Protein AF-A0A6I3HTD6-F1 (afdb_monomer_lite)

Secondary structure (DSSP, 8-state):
-PBPTTS-BHHHHHHHHHHS--S---HHHHHHHHHHHHHHHHHTT---EEEEEETTEEEEEEE-TT--HHHHHHHHHHTT-

pLDDT: mean 92.29, std 6.71, range [60.94, 98.0]

Foldseek 3Di:
DDADDPRHDPVRVVVVVVVPDDPDDDLVNQQVVQVVVLVVCVVVVPQAKGWGDDVVDTSDIDGGPNHDVVRVVVVVVVVVD

Sequence (81 aa):
MVETTGGFTSEGLALEARTLVLPSLTQAEAIEIGGIAQQIGTERALPIAVEVRLKEWIVFHASLPGATPDNDAWIVRKARV

Radius of gyration: 14.71 Å; chains: 1; bounding box: 31×30×33 Å

Structure (mmCIF, N/CA/C/O backbone):
data_AF-A0A6I3HTD6-F1
#
_entry.id   AF-A0A6I3HTD6-F1
#
loop_
_atom_site.group_PDB
_atom_site.id
_atom_site.type_symbol
_atom_site.label_atom_id
_atom_site.label_alt_id
_atom_site.label_comp_id
_atom_site.label_asym_id
_atom_site.label_entity_id
_atom_site.label_seq_id
_atom_site.pdbx_PDB_ins_code
_atom_site.Cartn_x
_atom_site.Cartn_y
_atom_site.Cartn_z
_atom_site.occupancy
_atom_site.B_iso_or_equiv
_atom_site.auth_seq_id
_atom_site.auth_comp_id
_atom_site.auth_asym_id
_atom_site.auth_atom_id
_atom_site.pdbx_PDB_model_num
ATOM 1 N N . MET A 1 1 ? -19.551 17.134 -21.684 1.00 60.94 1 MET A N 1
ATOM 2 C CA . MET A 1 1 ? -18.914 16.835 -20.385 1.00 60.94 1 MET A CA 1
ATOM 3 C C . MET A 1 1 ? -17.491 16.409 -20.706 1.00 60.94 1 MET A C 1
ATOM 5 O O . MET A 1 1 ? -17.342 15.621 -21.627 1.00 60.94 1 MET A O 1
ATOM 9 N N . VAL A 1 2 ? -16.463 17.007 -20.099 1.00 70.81 2 VAL A N 1
ATOM 10 C CA . VAL A 1 2 ? -15.069 16.620 -20.391 1.00 70.81 2 VAL A CA 1
ATOM 11 C C . VAL A 1 2 ? -14.772 15.344 -19.610 1.00 70.81 2 VAL A C 1
ATOM 13 O O . VAL A 1 2 ? -14.876 1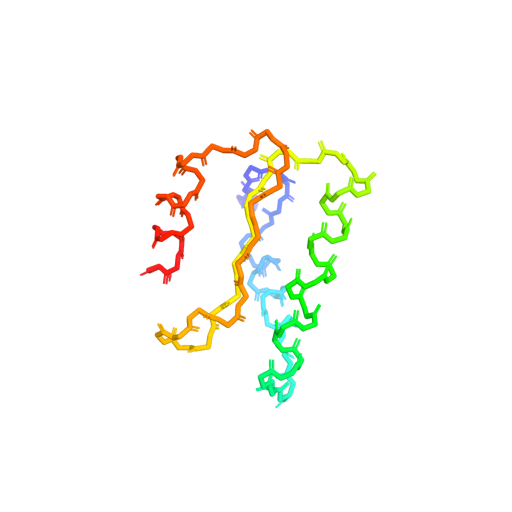5.339 -18.385 1.00 70.81 2 VAL A O 1
ATOM 16 N N . GLU A 1 3 ? -14.474 14.268 -20.326 1.00 74.31 3 GLU A N 1
ATOM 17 C CA . GLU A 1 3 ? -14.104 12.975 -19.752 1.00 74.31 3 GLU A CA 1
ATOM 18 C C . GLU A 1 3 ? -12.589 12.925 -19.511 1.00 74.31 3 GLU A C 1
ATOM 20 O O . GLU A 1 3 ? -11.803 13.510 -20.260 1.00 74.31 3 GLU A O 1
ATOM 25 N N . THR A 1 4 ? -12.169 12.247 -18.445 1.00 79.19 4 THR A N 1
ATOM 26 C CA . THR A 1 4 ? -10.764 11.943 -18.172 1.00 79.19 4 THR A CA 1
ATOM 27 C C . THR A 1 4 ? -10.302 10.770 -19.038 1.00 79.19 4 THR A C 1
ATOM 29 O O . THR A 1 4 ? -11.109 10.040 -19.623 1.00 79.19 4 THR A O 1
ATOM 32 N N . THR A 1 5 ? -8.985 10.558 -19.120 1.00 70.88 5 THR A N 1
ATOM 33 C CA . THR A 1 5 ? -8.406 9.375 -19.768 1.00 70.88 5 THR A CA 1
ATOM 34 C C . THR A 1 5 ? -8.976 8.105 -19.122 1.00 70.88 5 THR A C 1
ATOM 36 O O . THR A 1 5 ? -8.607 7.766 -18.001 1.00 70.88 5 THR A O 1
ATOM 39 N N . GLY A 1 6 ? -9.895 7.427 -19.819 1.00 78.19 6 GLY A N 1
ATOM 40 C CA . GLY A 1 6 ? -10.643 6.271 -19.304 1.00 78.19 6 GLY A CA 1
ATOM 41 C C . GLY A 1 6 ? -12.171 6.390 -19.377 1.00 78.19 6 GLY A C 1
ATOM 42 O O . GLY A 1 6 ? -12.848 5.428 -19.037 1.00 78.19 6 GLY A O 1
ATOM 43 N N . GLY A 1 7 ? -12.718 7.524 -19.836 1.00 87.06 7 GLY A N 1
ATOM 44 C CA . GLY A 1 7 ? -14.169 7.707 -19.997 1.00 87.06 7 GLY A CA 1
ATOM 45 C C . GLY A 1 7 ? -14.902 8.058 -18.697 1.00 87.06 7 GLY A C 1
ATOM 46 O O . GLY A 1 7 ? -16.122 7.937 -18.621 1.00 87.06 7 GLY A O 1
ATOM 47 N N . PHE A 1 8 ? -14.177 8.484 -17.658 1.00 87.62 8 PHE A N 1
ATOM 48 C CA . PHE A 1 8 ? -14.773 8.917 -16.393 1.00 87.62 8 PHE A CA 1
ATOM 49 C C . PHE A 1 8 ? -15.028 10.425 -16.399 1.00 87.62 8 PHE A C 1
ATOM 51 O O . PHE A 1 8 ? -14.235 11.197 -16.932 1.00 87.62 8 PHE A O 1
ATOM 58 N N . THR A 1 9 ? -16.099 10.883 -15.754 1.00 92.44 9 THR A N 1
ATOM 59 C CA . THR A 1 9 ? -16.320 12.317 -15.519 1.00 92.44 9 THR A CA 1
ATOM 60 C C . THR A 1 9 ? -15.726 12.727 -14.173 1.00 92.44 9 THR A C 1
ATOM 62 O O . THR A 1 9 ? -15.732 11.946 -13.221 1.00 92.44 9 THR A O 1
ATOM 65 N N . SER A 1 10 ? -15.243 13.967 -14.053 1.00 90.00 10 SER A N 1
ATOM 66 C CA . SER A 1 10 ? -14.732 14.481 -12.771 1.00 90.00 10 SER A CA 1
ATOM 67 C C . SER A 1 10 ? -15.783 14.418 -11.658 1.00 90.00 10 SER A C 1
ATOM 69 O O . SER A 1 10 ? -15.458 14.105 -10.516 1.00 90.00 10 SER A O 1
ATOM 71 N N . GLU A 1 11 ? -17.053 14.672 -11.990 1.00 90.88 11 GLU A N 1
ATOM 72 C CA . GLU A 1 11 ? -18.169 14.541 -11.047 1.00 90.88 11 GLU A CA 1
ATOM 73 C C . GLU A 1 11 ? -18.383 13.088 -10.601 1.00 90.88 11 GLU A C 1
ATOM 75 O O . GLU A 1 11 ? -18.612 12.846 -9.415 1.00 90.88 11 GLU A O 1
ATOM 80 N N . GLY A 1 12 ? -18.258 12.127 -11.525 1.00 90.75 12 GLY A N 1
ATOM 81 C CA . GLY A 1 12 ? -18.345 10.696 -11.233 1.00 90.75 12 GLY A CA 1
ATOM 82 C C . GLY A 1 12 ? -17.220 10.224 -10.315 1.00 90.75 12 GLY A C 1
ATOM 83 O O . GLY A 1 12 ? -17.494 9.613 -9.285 1.00 90.75 12 GLY A O 1
ATOM 84 N N . LEU A 1 13 ? -15.973 10.600 -10.615 1.00 91.75 13 LEU A N 1
ATOM 85 C CA . LEU A 1 13 ? -14.818 10.291 -9.764 1.00 91.75 13 LEU A CA 1
ATOM 86 C C . LEU A 1 13 ? -14.963 10.902 -8.365 1.00 91.75 13 LEU A C 1
ATOM 88 O O . LEU A 1 13 ? -14.665 10.254 -7.364 1.00 91.75 13 LEU A O 1
ATOM 92 N N . ALA A 1 14 ? -15.466 12.136 -8.275 1.00 91.19 14 ALA A N 1
ATOM 93 C CA . ALA A 1 14 ? -15.724 12.777 -6.990 1.00 91.19 14 ALA A CA 1
ATOM 94 C C . ALA A 1 14 ? -16.827 12.061 -6.195 1.00 91.19 14 ALA A C 1
ATOM 96 O O . ALA A 1 14 ? -16.782 12.050 -4.966 1.00 91.19 14 ALA A O 1
ATOM 97 N N . LEU A 1 15 ? -17.831 11.485 -6.865 1.00 92.81 15 LEU A N 1
ATOM 98 C CA . LEU A 1 15 ? -18.868 10.693 -6.206 1.00 92.81 15 LEU A CA 1
ATOM 99 C C . LEU A 1 15 ? -18.314 9.370 -5.681 1.00 92.81 15 LEU A C 1
ATOM 101 O O . LEU A 1 15 ? -18.556 9.051 -4.522 1.00 92.81 15 LEU A O 1
ATOM 105 N N . GLU A 1 16 ? -17.544 8.650 -6.489 1.00 91.06 16 GLU A N 1
ATOM 106 C CA . GLU A 1 16 ? -16.915 7.387 -6.094 1.00 91.06 16 GLU A CA 1
ATOM 107 C C . GLU A 1 16 ? -15.934 7.576 -4.926 1.00 91.06 16 GLU A C 1
ATOM 109 O O . GLU A 1 16 ? -15.964 6.838 -3.945 1.00 91.06 16 GLU A O 1
ATOM 114 N N . ALA A 1 17 ? -15.133 8.643 -4.947 1.00 90.44 17 ALA A N 1
ATOM 115 C CA . ALA A 1 17 ? -14.252 8.969 -3.827 1.00 90.44 17 ALA A CA 1
ATOM 116 C C . ALA A 1 17 ? -15.021 9.187 -2.508 1.00 90.44 17 ALA A C 1
ATOM 118 O O . ALA A 1 17 ? -14.524 8.837 -1.439 1.00 90.44 17 ALA A O 1
ATOM 119 N N . ARG A 1 18 ? -16.247 9.731 -2.565 1.00 91.25 18 ARG A N 1
ATOM 120 C CA . ARG A 1 18 ? -17.106 9.916 -1.380 1.00 91.25 18 ARG A CA 1
ATOM 121 C C . ARG A 1 18 ? -17.712 8.611 -0.864 1.00 91.25 18 ARG A C 1
ATOM 123 O O . ARG A 1 18 ? -18.069 8.557 0.309 1.00 91.25 18 ARG A O 1
ATOM 130 N N . THR A 1 19 ? -17.862 7.588 -1.706 1.00 89.81 19 THR A N 1
ATOM 131 C CA . THR A 1 19 ? -18.402 6.282 -1.292 1.00 89.81 19 THR A CA 1
ATOM 132 C C . THR A 1 19 ? -17.320 5.344 -0.764 1.00 89.81 19 THR A C 1
ATOM 134 O O . THR A 1 19 ? -17.619 4.472 0.046 1.00 89.81 19 THR A O 1
ATOM 137 N N . LEU A 1 20 ? -16.060 5.548 -1.155 1.00 90.81 20 LEU A N 1
ATOM 138 C CA . LEU A 1 20 ? -14.893 4.796 -0.682 1.00 90.81 20 LEU A CA 1
ATOM 139 C C . LEU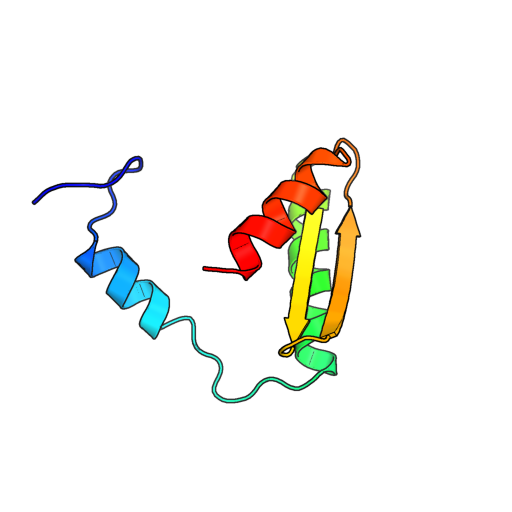 A 1 20 ? -14.373 5.295 0.682 1.00 90.81 20 LEU A C 1
ATOM 141 O O . LEU A 1 20 ? -13.171 5.449 0.889 1.00 90.81 20 LEU A O 1
ATOM 145 N N . VAL A 1 21 ? -15.283 5.548 1.625 1.00 89.56 21 VAL A N 1
ATOM 146 C CA . VAL A 1 21 ? -14.960 5.978 2.992 1.00 89.56 21 VAL A CA 1
ATOM 147 C C . VAL A 1 21 ? -15.433 4.914 3.974 1.00 89.56 21 VAL A C 1
ATOM 149 O O . VAL A 1 21 ? -16.625 4.625 4.073 1.00 89.56 21 VAL A O 1
ATOM 152 N N . LEU A 1 22 ? -14.493 4.337 4.721 1.00 88.75 22 LEU A N 1
ATOM 153 C CA . LEU A 1 22 ? -14.805 3.405 5.802 1.00 88.75 22 LEU A CA 1
ATOM 154 C C . LEU A 1 22 ? -15.256 4.185 7.052 1.00 88.75 22 LEU A C 1
ATOM 156 O O . LEU A 1 22 ? -14.662 5.219 7.363 1.00 88.75 22 LEU A O 1
ATOM 160 N N . PRO A 1 23 ? -16.271 3.708 7.800 1.00 90.31 23 PRO A N 1
ATOM 161 C CA . PRO A 1 23 ? -16.748 4.382 9.014 1.00 90.31 23 PRO A CA 1
ATOM 162 C C . PRO A 1 23 ? -15.699 4.397 10.137 1.00 90.31 23 PRO A C 1
ATOM 164 O O . PRO A 1 23 ? -15.680 5.305 10.965 1.00 90.31 23 PRO A O 1
ATOM 167 N N . SER A 1 24 ? -14.814 3.401 10.153 1.00 91.31 24 SER A N 1
ATOM 168 C CA . SER A 1 24 ? -13.638 3.313 11.012 1.00 91.31 24 SER A CA 1
ATOM 169 C C . SER A 1 24 ? -12.527 2.568 10.283 1.00 91.31 24 SER A C 1
ATOM 171 O O . SER A 1 24 ? -12.799 1.780 9.380 1.00 91.31 24 SER A O 1
ATOM 173 N N . LEU A 1 25 ? -11.283 2.813 10.688 1.00 92.69 25 LEU A N 1
ATOM 174 C CA . LEU A 1 25 ? -10.125 2.073 10.202 1.00 92.69 25 LEU A CA 1
ATOM 175 C C . LEU A 1 25 ? -9.145 1.855 11.354 1.00 92.69 25 LEU A C 1
ATOM 177 O O . LEU A 1 25 ? -8.460 2.775 11.805 1.00 92.69 25 LEU A O 1
ATOM 181 N N . THR A 1 26 ? -9.104 0.627 11.846 1.00 94.94 26 THR A N 1
ATOM 182 C CA . THR A 1 26 ? -8.101 0.150 12.790 1.00 94.94 26 THR A CA 1
ATOM 183 C C . THR A 1 26 ? -6.808 -0.191 12.056 1.00 94.94 26 THR A C 1
ATOM 185 O O . THR A 1 26 ? -6.766 -0.374 10.840 1.00 94.94 26 THR A O 1
ATOM 188 N N . GLN A 1 27 ? -5.718 -0.318 12.809 1.00 95.31 27 GLN A N 1
ATOM 189 C CA . GLN A 1 27 ? -4.453 -0.771 12.242 1.00 95.31 27 GLN A CA 1
ATOM 190 C C . GLN A 1 27 ? -4.534 -2.187 11.653 1.00 95.31 27 GLN A C 1
ATOM 192 O O . GLN A 1 27 ? -3.943 -2.432 10.604 1.00 95.31 27 GLN A O 1
ATOM 197 N N . ALA A 1 28 ? -5.248 -3.104 12.311 1.00 96.31 28 ALA A N 1
ATOM 198 C CA . ALA A 1 28 ? -5.402 -4.471 11.820 1.00 96.31 28 ALA A CA 1
ATOM 199 C C . ALA A 1 28 ? -6.124 -4.490 10.463 1.00 96.31 28 ALA A C 1
ATOM 201 O O . ALA A 1 28 ? -5.626 -5.105 9.524 1.00 96.31 28 ALA A O 1
ATOM 202 N N . GLU A 1 29 ? -7.216 -3.730 10.335 1.00 96.25 29 GLU A N 1
ATOM 203 C CA . GLU A 1 29 ? -7.944 -3.563 9.069 1.00 96.25 29 GLU A CA 1
ATOM 204 C C . GLU A 1 29 ? -7.063 -2.915 7.987 1.00 96.25 29 GLU A C 1
ATOM 206 O O . GLU A 1 29 ? -7.090 -3.326 6.832 1.00 96.25 29 GLU A O 1
ATOM 211 N N . ALA A 1 30 ? -6.222 -1.937 8.340 1.00 96.50 30 ALA A N 1
ATOM 212 C CA . ALA A 1 30 ? -5.303 -1.313 7.385 1.00 96.50 30 ALA A CA 1
ATOM 213 C C . ALA A 1 30 ? -4.255 -2.302 6.832 1.00 96.50 30 ALA A C 1
ATOM 215 O O . ALA A 1 30 ? -3.938 -2.269 5.642 1.00 96.50 30 ALA A O 1
ATOM 216 N N . ILE A 1 31 ? -3.735 -3.198 7.676 1.00 97.38 31 ILE A N 1
ATOM 217 C CA . ILE A 1 31 ? -2.831 -4.277 7.249 1.00 97.38 31 ILE A CA 1
ATOM 218 C C . ILE A 1 31 ? -3.578 -5.280 6.362 1.00 97.38 31 ILE A C 1
ATOM 220 O O . ILE A 1 31 ? -3.053 -5.682 5.324 1.00 97.38 31 ILE A O 1
ATOM 224 N N . GLU A 1 32 ? -4.806 -5.649 6.734 1.00 97.31 32 GLU A N 1
ATOM 225 C CA . GLU A 1 32 ? -5.654 -6.559 5.958 1.00 97.31 32 GLU A CA 1
ATOM 226 C C . GLU A 1 32 ? -5.947 -6.013 4.554 1.00 97.31 32 GLU A C 1
ATOM 228 O O . GLU A 1 32 ? -5.765 -6.728 3.570 1.00 97.31 32 GLU A O 1
ATOM 233 N N . ILE A 1 33 ? -6.298 -4.728 4.434 1.00 96.88 33 ILE A N 1
ATOM 234 C CA . ILE A 1 33 ? -6.495 -4.051 3.141 1.00 96.88 33 ILE A CA 1
ATOM 235 C C . ILE A 1 33 ? -5.242 -4.169 2.264 1.00 96.88 33 ILE A C 1
ATOM 237 O O . ILE A 1 33 ? -5.340 -4.473 1.072 1.00 96.88 33 ILE A O 1
ATOM 241 N N . GLY A 1 34 ? -4.059 -3.962 2.850 1.00 97.31 34 GLY A N 1
ATOM 242 C CA . GLY A 1 34 ? -2.784 -4.143 2.157 1.00 97.31 34 GLY A CA 1
ATOM 243 C C . GLY A 1 34 ? -2.585 -5.576 1.659 1.00 97.31 34 GLY A C 1
ATOM 244 O O . GLY A 1 34 ? -2.222 -5.782 0.498 1.00 97.31 34 GLY A O 1
ATOM 245 N N . GLY A 1 35 ? -2.900 -6.563 2.501 1.00 98.00 35 GLY A N 1
ATOM 246 C CA . GLY A 1 35 ? -2.849 -7.985 2.156 1.00 98.00 35 GLY A CA 1
ATOM 247 C C . GLY A 1 35 ? -3.795 -8.362 1.013 1.00 98.00 35 GLY A C 1
ATOM 248 O O . GLY A 1 35 ? -3.381 -9.048 0.080 1.00 98.00 35 GLY A O 1
ATOM 249 N N . ILE A 1 36 ? -5.032 -7.856 1.019 1.00 97.81 36 ILE A N 1
ATOM 250 C CA . ILE A 1 36 ? -6.003 -8.073 -0.067 1.00 97.81 36 ILE A CA 1
ATOM 251 C C . ILE A 1 36 ? -5.461 -7.511 -1.389 1.00 97.81 36 ILE A C 1
ATOM 253 O O . ILE A 1 36 ? -5.490 -8.187 -2.419 1.00 97.81 36 ILE A O 1
ATOM 257 N N . ALA A 1 37 ? -4.920 -6.290 -1.376 1.00 97.19 37 ALA A N 1
ATOM 258 C CA . ALA A 1 37 ? -4.344 -5.672 -2.570 1.00 97.19 37 ALA A CA 1
ATOM 259 C C . ALA A 1 37 ? -3.112 -6.437 -3.090 1.00 97.19 37 ALA A C 1
ATOM 261 O O . ALA A 1 37 ? -2.978 -6.646 -4.299 1.00 97.19 37 ALA A O 1
ATOM 262 N N . GLN A 1 38 ? -2.242 -6.908 -2.190 1.00 97.88 38 GLN A N 1
ATOM 263 C CA . GLN A 1 38 ? -1.122 -7.784 -2.537 1.00 97.88 38 GLN A CA 1
ATOM 264 C C . GLN A 1 38 ? -1.607 -9.092 -3.174 1.00 97.88 38 GLN A C 1
ATOM 266 O O . GLN A 1 38 ? -1.053 -9.515 -4.192 1.00 97.88 38 GLN A O 1
ATOM 271 N N . GLN A 1 39 ? -2.629 -9.731 -2.600 1.00 98.00 39 GLN A N 1
ATOM 272 C CA . GLN A 1 39 ? -3.191 -10.974 -3.119 1.00 98.00 39 GLN A CA 1
ATOM 273 C C . GLN A 1 39 ? -3.723 -10.774 -4.541 1.00 98.00 39 GLN A C 1
ATOM 275 O O . GLN A 1 39 ? -3.300 -11.488 -5.447 1.00 98.00 39 GLN A O 1
ATOM 280 N N . ILE A 1 40 ? -4.550 -9.749 -4.768 1.00 97.88 40 ILE A N 1
ATOM 281 C CA . ILE A 1 40 ? -5.089 -9.428 -6.100 1.00 97.88 40 ILE A CA 1
ATOM 282 C C . ILE A 1 40 ? -3.959 -9.163 -7.104 1.00 97.88 40 ILE A C 1
ATOM 284 O O . ILE A 1 40 ? -4.006 -9.649 -8.236 1.00 97.88 40 ILE A O 1
ATOM 288 N N . GLY A 1 41 ? -2.938 -8.395 -6.709 1.00 97.12 41 GLY A N 1
ATOM 289 C CA . GLY A 1 41 ? -1.781 -8.117 -7.559 1.00 97.12 41 GLY A CA 1
ATOM 290 C C . GLY A 1 41 ? -1.005 -9.383 -7.920 1.00 97.12 41 GLY A C 1
ATOM 291 O O . GLY A 1 41 ? -0.608 -9.553 -9.072 1.00 97.12 41 GLY A O 1
ATOM 292 N N . THR A 1 42 ? -0.853 -10.298 -6.963 1.00 96.75 42 THR A N 1
ATOM 293 C CA . THR A 1 42 ? -0.139 -11.567 -7.151 1.00 96.75 42 THR A CA 1
ATOM 294 C C . THR A 1 42 ? -0.927 -12.521 -8.044 1.00 96.75 42 THR A C 1
ATOM 296 O O . THR A 1 42 ? -0.373 -13.044 -9.008 1.00 96.75 42 THR A O 1
ATOM 299 N N . GLU A 1 43 ? -2.225 -12.700 -7.787 1.00 97.75 43 GLU A N 1
ATOM 300 C CA . GLU A 1 43 ? -3.125 -13.543 -8.590 1.00 97.75 43 GLU A CA 1
ATOM 301 C C . GLU A 1 43 ? -3.179 -13.102 -10.057 1.00 97.75 43 GLU A C 1
ATOM 303 O O . GLU A 1 43 ? -3.316 -13.926 -10.960 1.00 97.75 43 GLU A O 1
ATOM 308 N N . ARG A 1 44 ? -3.039 -11.796 -10.303 1.00 97.38 44 ARG A N 1
ATOM 309 C CA . ARG A 1 44 ? -3.036 -11.199 -11.6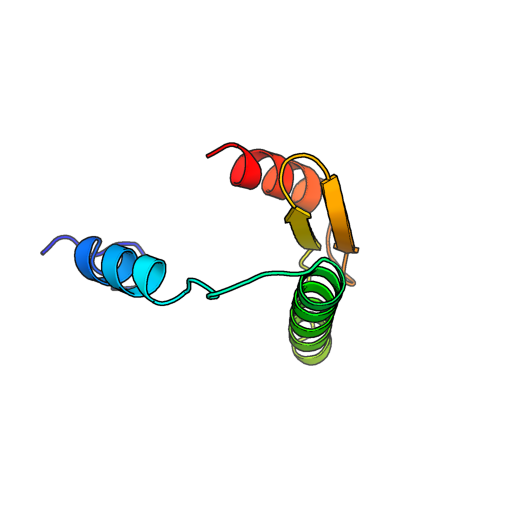44 1.00 97.38 44 ARG A CA 1
ATOM 310 C C . ARG A 1 44 ? -1.635 -10.997 -12.230 1.00 97.38 44 ARG A C 1
ATOM 312 O O . ARG A 1 44 ? -1.530 -10.427 -13.313 1.00 97.38 44 ARG A O 1
ATOM 319 N N . ALA A 1 45 ? -0.581 -11.433 -11.535 1.00 96.56 45 ALA A N 1
ATOM 320 C CA . ALA A 1 45 ? 0.820 -11.260 -11.927 1.00 96.56 45 ALA A CA 1
ATOM 321 C C . ALA A 1 45 ? 1.188 -9.805 -12.299 1.00 96.56 45 ALA A C 1
ATOM 323 O O . ALA A 1 45 ? 1.880 -9.551 -13.286 1.00 96.56 45 ALA A O 1
ATOM 324 N N . LEU A 1 46 ? 0.700 -8.835 -11.519 1.00 96.25 46 LEU A N 1
ATOM 325 C CA . LEU A 1 46 ? 0.943 -7.413 -11.755 1.00 96.25 46 LEU A CA 1
ATOM 326 C C . LEU A 1 46 ? 2.288 -6.971 -11.145 1.00 96.25 46 LEU A C 1
ATOM 328 O O . LEU A 1 46 ? 2.486 -7.144 -9.940 1.00 96.25 46 LEU A O 1
ATOM 332 N N . PRO A 1 47 ? 3.181 -6.325 -11.919 1.00 95.44 47 PRO A N 1
ATOM 333 C CA . PRO A 1 47 ? 4.462 -5.816 -11.426 1.00 95.44 47 PRO A CA 1
ATOM 334 C C . PRO A 1 47 ? 4.287 -4.462 -10.714 1.00 95.44 47 PRO A C 1
ATOM 336 O O . PRO A 1 47 ? 4.687 -3.411 -11.216 1.00 95.44 47 PRO A O 1
ATOM 339 N N . ILE A 1 48 ? 3.619 -4.468 -9.559 1.00 94.88 48 ILE A N 1
ATOM 340 C CA . ILE A 1 48 ? 3.265 -3.259 -8.795 1.00 94.88 48 ILE A CA 1
ATOM 341 C C . ILE A 1 48 ? 3.838 -3.288 -7.374 1.00 94.88 48 ILE A C 1
ATOM 343 O O . ILE A 1 48 ? 4.155 -4.346 -6.839 1.00 94.88 48 ILE A O 1
ATOM 347 N N . ALA A 1 49 ? 3.928 -2.119 -6.743 1.00 96.88 49 ALA A N 1
ATOM 348 C CA . ALA A 1 49 ? 4.129 -2.002 -5.302 1.00 96.88 49 ALA A CA 1
ATOM 349 C C . ALA A 1 49 ? 2.857 -1.441 -4.654 1.00 96.88 49 ALA A C 1
ATOM 351 O O . ALA A 1 49 ? 2.165 -0.604 -5.245 1.00 96.88 49 ALA A O 1
ATOM 352 N N . VAL A 1 50 ? 2.544 -1.926 -3.457 1.00 96.81 50 VAL A N 1
ATOM 353 C CA . VAL A 1 50 ? 1.361 -1.564 -2.673 1.00 96.81 50 VAL A CA 1
ATOM 354 C C . VAL A 1 50 ? 1.817 -1.035 -1.323 1.00 96.81 50 VAL A C 1
ATOM 356 O O . VAL A 1 50 ? 2.674 -1.633 -0.675 1.00 96.81 50 VAL A O 1
ATOM 359 N N . GLU A 1 51 ? 1.217 0.064 -0.877 1.00 97.06 51 GLU A N 1
ATOM 360 C CA . GLU A 1 51 ? 1.516 0.672 0.414 1.00 97.06 51 GLU A CA 1
ATOM 361 C C . GLU A 1 51 ? 0.237 1.175 1.084 1.00 97.06 51 GLU A C 1
ATOM 363 O O . GLU A 1 51 ? -0.606 1.795 0.434 1.00 97.06 51 GLU A O 1
ATOM 368 N N . VAL A 1 52 ? 0.108 0.927 2.390 1.00 96.56 52 VAL A N 1
ATOM 369 C CA . VAL A 1 52 ? -0.971 1.470 3.222 1.00 96.56 52 VAL A CA 1
ATOM 370 C C . VAL A 1 52 ? -0.361 2.322 4.327 1.00 96.56 52 VAL A C 1
ATOM 372 O O . VAL A 1 52 ? 0.499 1.866 5.088 1.00 96.56 52 VAL A O 1
ATOM 375 N N . ARG A 1 53 ? -0.822 3.573 4.418 1.00 94.81 53 ARG A N 1
ATOM 376 C CA . ARG A 1 53 ? -0.387 4.545 5.425 1.00 94.81 53 ARG A CA 1
ATOM 377 C C . ARG A 1 53 ? -1.525 4.915 6.360 1.00 94.81 53 ARG A C 1
ATOM 379 O O . ARG A 1 53 ? -2.628 5.218 5.916 1.00 94.81 53 ARG A O 1
ATOM 386 N N . LEU A 1 54 ? -1.216 4.976 7.649 1.00 92.81 54 LEU A N 1
ATOM 387 C CA . LEU A 1 54 ? -2.018 5.665 8.649 1.00 92.81 54 LEU A CA 1
ATOM 388 C C . LEU A 1 54 ? -1.270 6.929 9.061 1.00 92.81 54 LEU A C 1
ATOM 390 O O . LEU A 1 54 ? -0.298 6.869 9.814 1.00 92.81 54 LEU A O 1
ATOM 394 N N . LYS A 1 55 ? -1.731 8.076 8.550 1.00 87.69 55 LYS A N 1
ATOM 395 C CA . LYS A 1 55 ? -1.040 9.366 8.686 1.00 87.69 55 LYS A CA 1
ATOM 396 C C . LYS A 1 55 ? 0.411 9.253 8.180 1.00 87.69 55 LYS A C 1
ATOM 398 O O . LYS A 1 55 ? 0.626 8.918 7.018 1.00 87.69 55 LYS A O 1
ATOM 403 N N . GLU A 1 56 ? 1.404 9.494 9.029 1.00 88.31 56 GLU A N 1
ATOM 404 C CA . GLU A 1 56 ? 2.830 9.407 8.711 1.00 88.31 56 GLU A CA 1
ATOM 405 C C . GLU A 1 56 ? 3.384 7.973 8.774 1.00 88.31 56 GLU A C 1
ATOM 407 O O . GLU A 1 56 ? 4.514 7.732 8.345 1.00 88.31 56 GLU A O 1
ATOM 412 N N . TRP A 1 57 ? 2.618 7.013 9.300 1.00 93.62 57 TRP A N 1
ATOM 413 C CA . TRP A 1 57 ? 3.088 5.651 9.530 1.00 93.62 57 TRP A CA 1
ATOM 414 C C . TRP A 1 57 ? 2.701 4.706 8.390 1.00 93.62 57 TRP A C 1
ATOM 416 O O . TRP A 1 57 ? 1.522 4.478 8.125 1.00 93.62 57 TRP A O 1
ATOM 426 N N . ILE A 1 58 ? 3.701 4.108 7.739 1.00 96.19 58 ILE A N 1
ATOM 427 C CA . ILE A 1 58 ? 3.504 2.992 6.808 1.00 96.19 58 ILE A CA 1
ATOM 428 C C . ILE A 1 58 ? 3.258 1.723 7.629 1.00 96.19 58 ILE A C 1
ATOM 430 O O . ILE A 1 58 ? 4.162 1.232 8.305 1.00 96.19 58 ILE A O 1
ATOM 434 N N . VAL A 1 59 ? 2.030 1.210 7.575 1.00 96.94 59 VAL A N 1
ATOM 435 C CA . VAL A 1 59 ? 1.620 0.001 8.311 1.00 96.94 59 VAL A CA 1
ATOM 436 C C . VAL A 1 59 ? 1.701 -1.259 7.454 1.00 96.94 59 VAL A C 1
ATOM 438 O O . VAL A 1 59 ? 1.787 -2.357 7.994 1.00 96.94 59 VAL A O 1
ATOM 441 N N . PHE A 1 60 ? 1.715 -1.107 6.129 1.00 97.75 60 PHE A N 1
ATOM 442 C CA . PHE A 1 60 ? 1.896 -2.197 5.177 1.00 97.75 60 PHE A CA 1
ATOM 443 C C . PHE A 1 60 ? 2.658 -1.700 3.949 1.00 97.75 60 PHE A C 1
ATOM 445 O O . PHE A 1 60 ? 2.350 -0.630 3.420 1.00 97.75 60 PHE A O 1
ATOM 452 N N . HIS A 1 61 ? 3.613 -2.496 3.475 1.00 97.12 61 HIS A N 1
ATOM 453 C CA . HIS A 1 61 ? 4.320 -2.273 2.220 1.00 97.12 61 HIS A CA 1
ATOM 454 C C . HIS A 1 61 ? 4.664 -3.623 1.585 1.00 97.12 61 HIS A C 1
ATOM 456 O O . HIS A 1 61 ? 5.234 -4.491 2.249 1.00 97.12 61 HIS A O 1
ATOM 462 N N . ALA A 1 62 ? 4.344 -3.789 0.304 1.00 97.00 62 ALA A N 1
ATOM 463 C CA . ALA A 1 62 ? 4.694 -4.973 -0.467 1.00 97.00 62 ALA A CA 1
ATOM 464 C C . ALA A 1 62 ? 5.096 -4.589 -1.893 1.00 97.00 62 ALA A C 1
ATOM 466 O O . ALA A 1 62 ? 4.305 -4.004 -2.633 1.00 97.00 62 ALA A O 1
ATOM 467 N N . SER A 1 63 ? 6.300 -4.993 -2.292 1.00 97.19 63 SER A N 1
ATOM 468 C CA . SER A 1 63 ? 6.790 -4.895 -3.668 1.00 97.19 63 SER A CA 1
ATOM 469 C C . SER A 1 63 ? 6.663 -6.258 -4.338 1.00 97.19 63 SER A C 1
ATOM 471 O O . SER A 1 63 ? 7.337 -7.212 -3.946 1.00 97.19 63 SER A O 1
ATOM 473 N N . LEU A 1 64 ? 5.751 -6.372 -5.306 1.00 96.12 64 LEU A N 1
ATOM 474 C CA . LEU A 1 64 ? 5.456 -7.635 -5.982 1.00 96.12 64 LEU A CA 1
ATOM 475 C C . LEU A 1 64 ? 6.516 -7.946 -7.057 1.00 96.12 64 LEU A C 1
ATOM 477 O O . LEU A 1 64 ? 7.218 -7.038 -7.512 1.00 96.12 64 LEU A O 1
ATOM 481 N N . PRO A 1 65 ? 6.653 -9.214 -7.494 1.00 95.88 65 PRO A N 1
ATOM 482 C CA . PRO A 1 65 ? 7.598 -9.583 -8.544 1.00 95.88 65 PRO A CA 1
ATOM 483 C C . PRO A 1 65 ? 7.471 -8.701 -9.794 1.00 95.88 65 PRO A C 1
ATOM 485 O O . PRO A 1 65 ? 6.389 -8.539 -10.351 1.00 95.88 65 PRO A O 1
ATOM 488 N N . GLY A 1 66 ? 8.596 -8.136 -10.238 1.00 95.06 66 GLY A N 1
ATOM 489 C CA . GLY A 1 66 ? 8.657 -7.225 -11.384 1.00 95.06 66 GLY A CA 1
ATOM 490 C C . GLY A 1 66 ? 8.457 -5.745 -11.044 1.00 95.06 66 GLY A C 1
ATOM 491 O O . GLY A 1 66 ? 8.728 -4.904 -11.900 1.00 95.06 66 GLY A O 1
ATOM 492 N N . ALA A 1 67 ? 8.054 -5.405 -9.815 1.00 94.19 67 ALA A N 1
ATOM 493 C CA . ALA A 1 67 ? 8.136 -4.032 -9.331 1.00 94.19 67 ALA A CA 1
ATOM 494 C C . ALA A 1 67 ? 9.601 -3.576 -9.249 1.00 94.19 67 ALA A C 1
ATOM 496 O O . ALA A 1 67 ? 10.519 -4.364 -9.011 1.00 94.19 67 ALA A O 1
ATOM 497 N N . THR A 1 68 ? 9.814 -2.282 -9.444 1.00 95.56 68 THR A N 1
ATOM 498 C CA . THR A 1 68 ? 11.133 -1.643 -9.437 1.00 95.56 68 THR A CA 1
ATOM 499 C C . THR A 1 68 ? 11.194 -0.572 -8.346 1.00 95.56 68 THR A C 1
ATOM 501 O O . THR A 1 68 ? 10.146 -0.089 -7.921 1.00 95.56 68 THR A O 1
ATOM 504 N N . PRO A 1 69 ? 12.390 -0.120 -7.924 1.00 93.44 69 PRO A N 1
ATOM 505 C CA . PRO A 1 69 ? 12.509 0.980 -6.958 1.00 93.44 69 PRO A CA 1
ATOM 506 C C . PRO A 1 69 ? 11.814 2.283 -7.395 1.00 93.44 69 PRO A C 1
ATOM 508 O O . PRO A 1 69 ? 11.463 3.121 -6.566 1.00 93.44 69 PRO A O 1
ATOM 511 N N . ASP A 1 70 ? 11.571 2.458 -8.697 1.00 95.31 70 ASP A N 1
ATOM 512 C CA . ASP A 1 70 ? 10.824 3.597 -9.235 1.00 95.31 70 ASP A CA 1
ATOM 513 C C . ASP A 1 70 ? 9.370 3.623 -8.731 1.00 95.31 70 ASP A C 1
ATOM 515 O O . ASP A 1 70 ? 8.791 4.698 -8.542 1.00 95.31 70 ASP A O 1
ATOM 519 N N . ASN A 1 71 ? 8.783 2.454 -8.443 1.00 93.81 71 ASN A N 1
ATOM 520 C CA . ASN A 1 71 ? 7.451 2.349 -7.856 1.00 93.81 71 ASN A CA 1
ATOM 521 C C . ASN A 1 71 ? 7.378 3.051 -6.492 1.00 93.81 71 ASN A C 1
ATOM 523 O O . ASN A 1 71 ? 6.415 3.779 -6.249 1.00 93.81 71 ASN A O 1
ATOM 527 N N . ASP A 1 72 ? 8.406 2.926 -5.651 1.00 91.81 72 ASP A N 1
ATOM 528 C CA . ASP A 1 72 ? 8.453 3.572 -4.333 1.00 91.81 72 ASP A CA 1
ATOM 529 C C . ASP A 1 72 ? 8.499 5.095 -4.468 1.00 91.81 72 ASP A C 1
ATOM 531 O O . ASP A 1 72 ? 7.772 5.829 -3.791 1.00 91.81 72 ASP A O 1
ATOM 535 N N . ALA A 1 73 ? 9.299 5.591 -5.416 1.00 92.50 73 ALA A N 1
ATOM 536 C CA . ALA A 1 73 ? 9.371 7.016 -5.712 1.00 92.50 73 ALA A CA 1
ATOM 537 C C . ALA A 1 73 ? 8.017 7.564 -6.198 1.00 92.50 73 ALA A C 1
ATOM 539 O O . ALA A 1 73 ? 7.641 8.693 -5.866 1.00 92.50 73 ALA A O 1
ATOM 540 N N . TRP A 1 74 ? 7.262 6.782 -6.975 1.00 93.75 74 TRP A N 1
ATOM 541 C CA . TRP A 1 74 ? 5.905 7.136 -7.392 1.00 93.75 74 TRP A CA 1
ATOM 542 C C . TRP A 1 74 ? 4.893 7.085 -6.248 1.00 93.75 74 TRP A C 1
ATOM 544 O O . TRP A 1 74 ? 4.073 7.998 -6.143 1.00 93.75 74 TRP A O 1
ATOM 554 N N . ILE A 1 75 ? 4.959 6.079 -5.375 1.00 93.81 75 ILE A N 1
ATOM 555 C CA . ILE A 1 75 ? 4.092 5.965 -4.194 1.00 93.81 75 ILE A CA 1
ATOM 556 C C . ILE A 1 75 ? 4.266 7.186 -3.290 1.00 93.81 75 ILE A C 1
ATOM 558 O O . ILE A 1 75 ? 3.284 7.841 -2.943 1.00 93.81 75 ILE A O 1
ATOM 562 N N . VAL A 1 76 ? 5.510 7.576 -2.996 1.00 91.81 76 VAL A N 1
ATOM 563 C CA . VAL A 1 76 ? 5.796 8.758 -2.170 1.00 91.81 76 VAL A CA 1
ATOM 564 C C . VAL A 1 76 ? 5.243 10.040 -2.798 1.00 91.81 76 VAL A C 1
ATOM 566 O O . VAL A 1 76 ? 4.773 10.912 -2.072 1.00 91.81 76 VAL A O 1
ATOM 569 N N . ARG A 1 77 ? 5.278 10.181 -4.130 1.00 92.56 77 ARG A N 1
ATOM 570 C CA . ARG A 1 77 ? 4.688 11.343 -4.819 1.00 92.56 77 ARG A CA 1
ATOM 571 C C . ARG A 1 77 ? 3.163 11.344 -4.734 1.00 92.56 77 ARG A C 1
ATOM 573 O O . ARG A 1 77 ? 2.590 12.394 -4.467 1.00 92.56 77 ARG A O 1
ATOM 580 N 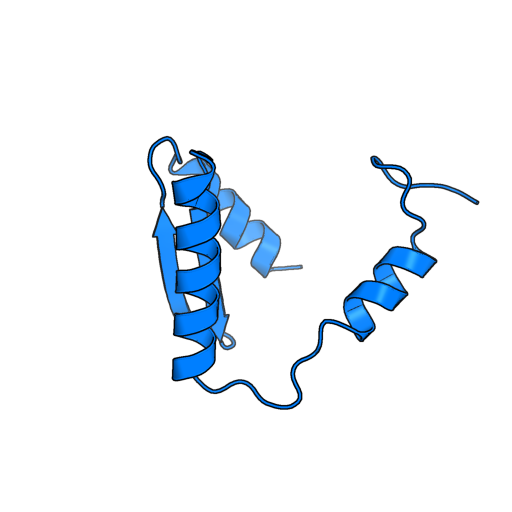N . LYS A 1 78 ? 2.525 10.184 -4.919 1.00 91.06 78 LYS A N 1
ATOM 581 C CA . LYS A 1 78 ? 1.066 10.030 -4.809 1.00 91.06 78 LYS A CA 1
ATOM 582 C C . LYS A 1 78 ? 0.557 10.289 -3.392 1.00 91.06 78 LYS A C 1
ATOM 584 O O . LYS A 1 78 ? -0.497 10.877 -3.243 1.00 91.06 78 LYS A O 1
ATOM 589 N N . ALA A 1 79 ? 1.309 9.906 -2.364 1.00 89.38 79 ALA A N 1
ATOM 590 C CA . ALA A 1 79 ? 0.912 10.114 -0.971 1.00 89.38 79 ALA A CA 1
ATOM 591 C C . ALA A 1 79 ? 1.004 11.581 -0.492 1.00 89.38 79 ALA A C 1
ATOM 593 O O . ALA A 1 79 ? 0.620 11.872 0.636 1.00 89.38 79 ALA A O 1
ATOM 594 N N . ARG A 1 80 ? 1.572 12.495 -1.296 1.00 87.94 80 ARG A N 1
ATOM 595 C CA . A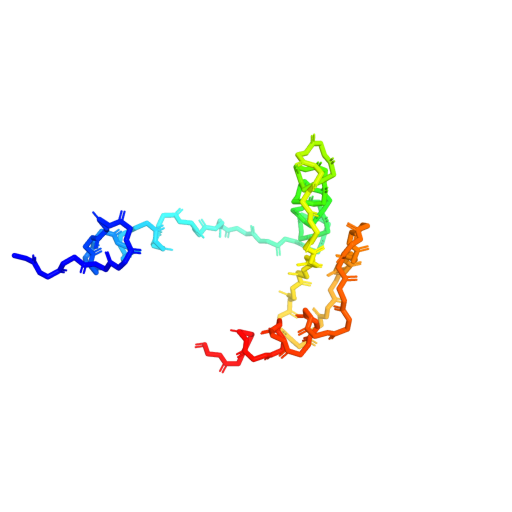RG A 1 80 ? 1.753 13.920 -0.946 1.00 87.94 80 ARG A CA 1
ATOM 596 C C . ARG A 1 80 ? 0.655 14.840 -1.485 1.00 87.94 80 ARG A C 1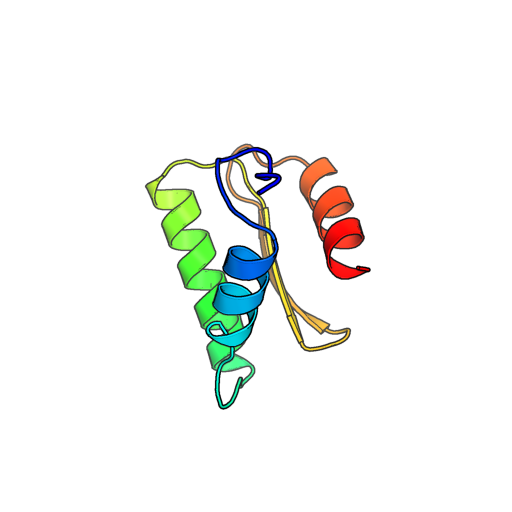
ATOM 598 O O . ARG A 1 80 ? 0.688 16.027 -1.163 1.00 87.94 80 ARG A O 1
ATOM 605 N N . VAL A 1 81 ? -0.223 14.328 -2.345 1.00 82.50 81 VAL A N 1
ATOM 606 C CA . VAL A 1 81 ? -1.323 15.069 -2.984 1.00 82.50 81 VAL A CA 1
ATOM 607 C C . VAL A 1 81 ? -2.656 14.637 -2.402 1.00 82.50 81 VAL A C 1
ATOM 609 O O . VAL A 1 81 ? -3.540 15.514 -2.331 1.00 82.50 81 VAL A O 1
#